Protein AF-A0A091ASN2-F1 (afdb_monomer_lite)

Foldseek 3Di:
DDDDPVRVVVCVVVVDDDDDDDPDDQPDQQPDDDPPPDDPVVLVVLCSLLRNDDCPVVDDPNVCCVPDPVSVVVVNVVSNVNNVVD

Sequence (86 aa):
MSWRPDQQAMLAAMGYALYRQVPAPVPPPVVVARPAGFPEKLWESLVRAAGGRDPSALLPPAEQLRADARAKRALWPALRALRRRR

Structure (mmCIF, N/CA/C/O backbone):
data_AF-A0A091ASN2-F1
#
_entry.id   AF-A0A091ASN2-F1
#
loop_
_atom_site.group_PDB
_atom_site.id
_atom_site.type_symbol
_atom_site.label_atom_id
_atom_site.label_alt_id
_atom_site.label_comp_id
_atom_site.label_asym_id
_atom_site.label_entity_id
_atom_site.label_seq_id
_atom_site.pdbx_PDB_ins_code
_atom_site.Cartn_x
_atom_site.Cartn_y
_atom_site.Cartn_z
_atom_site.occupancy
_atom_site.B_iso_or_equiv
_atom_site.auth_seq_id
_atom_site.auth_comp_id
_atom_site.auth_asym_id
_atom_site.auth_atom_id
_atom_site.pdbx_PDB_model_num
ATOM 1 N N . MET A 1 1 ? -0.053 17.807 15.890 1.00 55.03 1 MET A N 1
ATOM 2 C CA . MET A 1 1 ? -0.828 18.757 16.713 1.00 55.03 1 MET A CA 1
ATOM 3 C C . MET A 1 1 ? -1.794 17.951 17.571 1.00 55.03 1 MET A C 1
ATOM 5 O O . MET A 1 1 ? -2.794 17.477 17.049 1.00 55.03 1 MET A O 1
ATOM 9 N N . SER A 1 2 ? -1.445 17.681 18.830 1.00 76.75 2 SER A N 1
ATOM 10 C CA . SER A 1 2 ? -2.326 17.011 19.799 1.00 76.75 2 SER A CA 1
ATOM 11 C C . SER A 1 2 ? -3.093 18.058 20.608 1.00 76.75 2 SER A C 1
ATOM 13 O O . SER A 1 2 ? -2.526 19.082 20.984 1.00 76.75 2 SER A O 1
ATOM 15 N N . TRP A 1 3 ? -4.377 17.811 20.857 1.00 80.25 3 TRP A N 1
ATOM 16 C CA . TRP A 1 3 ? -5.215 18.672 21.693 1.00 80.25 3 TRP A CA 1
ATOM 17 C C . TRP A 1 3 ? -4.828 18.511 23.163 1.00 80.25 3 TRP A C 1
ATOM 19 O O . TRP A 1 3 ? -4.501 17.405 23.599 1.00 80.25 3 TRP A O 1
ATOM 29 N N . ARG A 1 4 ? -4.851 19.609 23.925 1.00 90.38 4 ARG A N 1
ATOM 30 C CA . ARG A 1 4 ? -4.652 19.547 25.381 1.00 90.38 4 ARG A CA 1
ATOM 31 C C . ARG A 1 4 ? -5.918 18.997 26.061 1.00 90.38 4 ARG A C 1
ATOM 33 O O . ARG A 1 4 ? -7.010 19.239 25.541 1.00 90.38 4 ARG A O 1
ATOM 40 N N . PRO A 1 5 ? -5.806 18.320 27.219 1.00 88.12 5 PRO A N 1
ATOM 41 C CA . PRO A 1 5 ? -6.958 17.758 27.930 1.00 88.12 5 PRO A CA 1
ATOM 42 C C . PRO A 1 5 ? -8.069 18.782 28.211 1.00 88.12 5 PRO A C 1
ATOM 44 O O . PRO A 1 5 ? -9.240 18.495 27.979 1.00 88.12 5 PRO A O 1
ATOM 47 N N . ASP A 1 6 ? -7.703 20.006 28.598 1.00 91.31 6 ASP A N 1
ATOM 48 C CA . ASP A 1 6 ? -8.670 21.069 28.913 1.00 91.31 6 ASP A CA 1
ATOM 49 C C . ASP A 1 6 ? -9.474 21.512 27.681 1.00 91.31 6 ASP A C 1
ATOM 51 O O . ASP A 1 6 ? -10.678 21.753 27.749 1.00 91.31 6 ASP A O 1
ATOM 55 N N . GLN A 1 7 ? -8.823 21.558 26.516 1.00 91.75 7 GLN A N 1
ATOM 56 C CA . GLN A 1 7 ? -9.482 21.893 25.251 1.00 91.75 7 GLN A CA 1
ATOM 57 C C . GLN A 1 7 ? -10.434 20.777 24.814 1.00 91.75 7 GLN A C 1
ATOM 59 O O . GLN A 1 7 ? -11.505 21.048 24.275 1.00 91.75 7 GLN A O 1
ATOM 64 N N . GLN A 1 8 ? -10.055 19.523 25.071 1.00 90.00 8 GLN A N 1
ATOM 65 C CA . GLN A 1 8 ? -10.906 18.367 24.819 1.00 90.00 8 GLN A CA 1
ATOM 66 C C . GLN A 1 8 ? -12.170 18.412 25.692 1.00 90.00 8 GLN A C 1
ATOM 68 O O . GLN A 1 8 ? -13.265 18.169 25.187 1.00 90.00 8 GLN A O 1
ATOM 73 N N . ALA A 1 9 ? -12.026 18.768 26.973 1.00 89.50 9 ALA A N 1
ATOM 74 C CA . ALA A 1 9 ? -13.141 18.911 27.906 1.00 89.50 9 ALA A CA 1
ATOM 75 C C . ALA A 1 9 ? -14.090 20.050 27.504 1.00 89.50 9 ALA A C 1
ATOM 77 O O . ALA A 1 9 ? -15.303 19.856 27.489 1.00 89.50 9 ALA A O 1
ATOM 78 N N . MET A 1 10 ? -13.550 21.206 27.103 1.00 94.00 10 MET A N 1
ATOM 79 C CA . MET A 1 10 ? -14.349 22.337 26.616 1.00 94.00 10 MET A CA 1
ATOM 80 C C . MET A 1 10 ? -15.169 21.967 25.374 1.00 94.00 10 MET A C 1
ATOM 82 O O . MET A 1 10 ? -16.365 22.242 25.314 1.00 94.00 10 MET A O 1
ATOM 86 N N . LEU A 1 11 ? -14.551 21.302 24.394 1.00 92.69 11 LEU A N 1
ATOM 87 C CA . LEU A 1 11 ? -15.264 20.855 23.198 1.00 92.69 11 LEU A CA 1
ATOM 88 C C . LEU A 1 11 ? -16.350 19.824 23.506 1.00 92.69 11 LEU A C 1
ATOM 90 O O . LEU A 1 11 ? -17.437 19.901 22.934 1.00 92.69 11 LEU A O 1
ATOM 94 N N . ALA A 1 12 ? -16.074 18.886 24.413 1.00 90.75 12 ALA A N 1
ATOM 95 C CA . ALA A 1 12 ? -17.066 17.913 24.852 1.00 90.75 12 ALA A CA 1
ATOM 96 C C . ALA A 1 12 ? -18.247 18.601 25.559 1.00 90.75 12 ALA A C 1
ATOM 98 O O . ALA A 1 12 ? -19.396 18.276 25.272 1.00 90.75 12 ALA A O 1
ATOM 99 N N . ALA A 1 13 ? -17.979 19.595 26.414 1.00 93.94 13 ALA A N 1
ATOM 100 C CA . ALA A 1 13 ? -19.009 20.391 27.085 1.00 93.94 13 ALA A CA 1
ATOM 101 C C . ALA A 1 13 ? -19.857 21.217 26.100 1.00 93.94 13 ALA A C 1
ATOM 103 O O . ALA A 1 13 ? -21.050 21.404 26.314 1.00 93.94 13 ALA A O 1
ATOM 104 N N . MET A 1 14 ? -19.262 21.658 24.989 1.00 95.81 14 MET A N 1
ATOM 105 C CA . MET A 1 14 ? -19.960 22.304 23.873 1.00 95.81 14 MET A CA 1
ATOM 106 C C . MET A 1 14 ? -20.739 21.317 22.976 1.00 95.81 14 MET A C 1
ATOM 108 O O . MET A 1 14 ? -21.354 21.743 22.000 1.00 95.81 14 MET A O 1
ATOM 112 N N . GLY A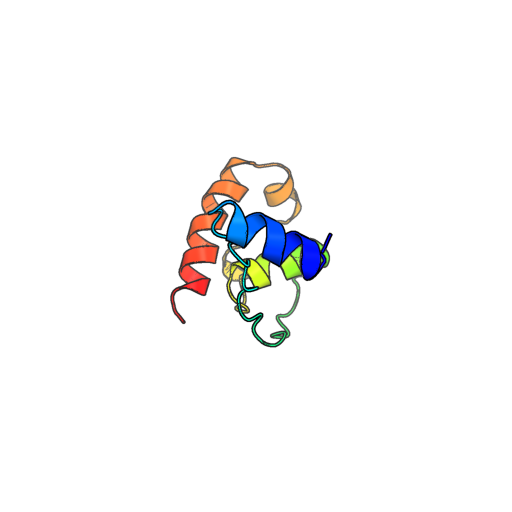 1 15 ? -20.714 20.013 23.275 1.00 94.38 15 GLY A N 1
ATOM 113 C CA . GLY A 1 15 ? -21.448 18.978 22.539 1.00 94.38 15 GLY A CA 1
ATOM 114 C C . GLY A 1 15 ? -20.740 18.439 21.291 1.00 94.38 15 GLY A C 1
ATOM 115 O O . GLY A 1 15 ? -21.363 17.738 20.493 1.00 94.38 15 GLY A O 1
ATOM 116 N N . TYR A 1 16 ? -19.451 18.732 21.093 1.00 92.38 16 TYR A N 1
ATOM 117 C CA . TYR A 1 16 ? -18.695 18.230 19.943 1.00 92.38 16 TYR A CA 1
ATOM 118 C C . TYR A 1 16 ? -18.141 16.823 20.197 1.00 92.38 16 TYR A C 1
ATOM 120 O O . TYR A 1 16 ? -17.452 16.569 21.186 1.00 92.38 16 TYR A O 1
ATOM 128 N N . ALA A 1 17 ? -18.376 15.911 19.250 1.00 88.25 17 ALA A N 1
ATOM 129 C CA . ALA A 1 17 ? -17.778 14.580 19.248 1.00 88.25 17 ALA A CA 1
ATOM 130 C C . ALA A 1 17 ? -16.385 14.612 18.596 1.00 88.25 17 ALA A C 1
ATOM 132 O O . ALA A 1 17 ? -16.238 14.964 17.424 1.00 88.25 17 ALA A O 1
ATOM 133 N N . LEU A 1 18 ? -15.354 14.219 19.348 1.00 84.00 18 LEU A N 1
ATOM 134 C CA . LEU A 1 18 ? -13.979 14.167 18.854 1.00 84.00 18 LEU A CA 1
ATOM 135 C C . LEU A 1 18 ? -13.622 12.759 18.376 1.00 84.00 18 LEU A C 1
ATOM 137 O O . LEU A 1 18 ? -13.578 11.808 19.156 1.00 84.00 18 LEU A O 1
ATOM 141 N N . TYR A 1 19 ? -13.306 12.638 17.088 1.00 83.38 19 TYR A N 1
ATOM 142 C CA . TYR A 1 19 ? -12.845 11.388 16.494 1.00 83.38 19 TYR A CA 1
ATOM 143 C C . TYR A 1 19 ? -11.328 11.274 16.601 1.00 83.38 19 TYR A C 1
ATOM 145 O O . TYR A 1 19 ? -10.580 12.104 16.082 1.00 83.38 19 TYR A O 1
ATOM 153 N N . ARG A 1 20 ? -10.857 10.201 17.240 1.00 79.06 20 ARG A N 1
ATOM 154 C CA . ARG A 1 20 ? -9.442 9.835 17.219 1.00 79.06 20 ARG A CA 1
ATOM 155 C C . ARG A 1 20 ? -9.175 8.923 16.032 1.00 79.06 20 ARG A C 1
ATOM 157 O O . ARG A 1 20 ? -9.755 7.846 15.923 1.00 79.06 20 ARG A O 1
ATOM 164 N N . GLN A 1 21 ? -8.236 9.317 15.180 1.00 76.44 21 GLN A N 1
ATOM 165 C CA . GLN A 1 21 ? -7.721 8.421 14.155 1.00 76.44 21 GLN A CA 1
ATOM 166 C C . GLN A 1 21 ? -6.835 7.365 14.828 1.00 76.44 21 GLN A C 1
ATOM 168 O O . GLN A 1 21 ? -5.742 7.666 15.310 1.00 76.44 21 GLN A O 1
ATOM 173 N N . VAL A 1 22 ? -7.323 6.127 14.901 1.00 76.69 22 VAL A N 1
ATOM 174 C CA . VAL A 1 22 ? -6.506 4.986 15.326 1.00 76.69 22 VAL A CA 1
ATOM 175 C C . VAL A 1 22 ? -5.602 4.616 14.148 1.00 76.69 22 VAL A C 1
ATOM 177 O O . VAL A 1 22 ? -6.122 4.328 13.064 1.00 76.69 22 VAL A O 1
ATOM 180 N N . PRO A 1 23 ? -4.263 4.653 14.295 1.00 69.94 23 PRO A N 1
ATOM 181 C CA . PRO A 1 23 ? -3.389 4.191 13.231 1.00 69.94 23 PRO A CA 1
ATOM 182 C C . PRO A 1 23 ? -3.662 2.706 12.994 1.00 69.94 23 PRO A C 1
ATOM 184 O O . PRO A 1 23 ? -3.706 1.913 13.934 1.00 69.94 23 PRO A O 1
ATOM 187 N N . ALA A 1 24 ? -3.871 2.329 11.732 1.00 68.94 24 ALA A N 1
ATOM 188 C CA . ALA A 1 24 ? -4.006 0.925 11.374 1.00 68.94 24 ALA A CA 1
ATOM 189 C C . ALA A 1 24 ? -2.744 0.164 11.826 1.00 68.94 24 ALA A C 1
ATOM 191 O O . ALA A 1 24 ? -1.642 0.696 11.639 1.00 68.94 24 ALA A O 1
ATOM 192 N N . PRO A 1 25 ? -2.879 -1.051 12.393 1.00 66.62 25 PRO A N 1
ATOM 193 C CA . PRO A 1 25 ? -1.728 -1.848 12.793 1.00 66.62 25 PRO A CA 1
ATOM 194 C C . PRO A 1 25 ? -0.813 -2.041 11.583 1.00 66.62 25 PRO A C 1
ATOM 196 O O . PRO A 1 25 ? -1.230 -2.559 10.544 1.00 66.62 25 PRO A O 1
ATOM 199 N N . VAL A 1 26 ? 0.423 -1.557 11.703 1.00 63.66 26 VAL A N 1
ATOM 200 C CA . VAL A 1 26 ? 1.459 -1.755 10.691 1.00 63.66 26 VAL A CA 1
ATOM 201 C C . VAL A 1 26 ? 1.977 -3.180 10.894 1.00 63.66 26 VAL A C 1
ATOM 203 O O . VAL A 1 26 ? 2.469 -3.470 11.985 1.00 63.66 26 VAL A O 1
ATOM 206 N N . PRO A 1 27 ? 1.819 -4.097 9.920 1.00 63.47 27 PRO A N 1
ATOM 207 C CA . PRO A 1 27 ? 2.405 -5.426 10.038 1.00 63.47 27 PRO A CA 1
ATOM 208 C C . PRO A 1 27 ? 3.930 -5.309 10.191 1.00 63.47 27 PRO A C 1
ATOM 210 O O . PRO A 1 27 ? 4.508 -4.334 9.698 1.00 63.47 27 PRO A O 1
ATOM 213 N N . PRO A 1 28 ? 4.586 -6.272 10.868 1.00 63.22 28 PRO A N 1
ATOM 214 C CA . PRO A 1 28 ? 6.040 -6.282 10.977 1.00 63.22 28 PRO A CA 1
ATOM 215 C C . PRO A 1 28 ? 6.672 -6.203 9.580 1.00 63.22 28 PRO A C 1
ATOM 217 O O . PRO A 1 28 ? 6.074 -6.701 8.618 1.00 63.22 28 PRO A O 1
ATOM 220 N N . PRO A 1 29 ? 7.845 -5.559 9.444 1.00 60.00 29 PRO A N 1
ATOM 221 C CA . PRO A 1 29 ? 8.497 -5.408 8.154 1.00 60.00 29 PRO A CA 1
ATOM 222 C C . PRO A 1 29 ? 8.791 -6.794 7.585 1.00 60.00 29 PRO A C 1
ATOM 224 O O . PRO A 1 29 ? 9.648 -7.523 8.079 1.00 60.00 29 PRO A O 1
ATOM 227 N N . VAL A 1 30 ? 8.053 -7.169 6.546 1.00 65.06 30 VAL A N 1
ATOM 228 C CA . VAL A 1 30 ? 8.404 -8.323 5.730 1.00 65.06 30 VAL A CA 1
ATOM 229 C C . VAL A 1 30 ? 9.544 -7.859 4.839 1.00 65.06 30 VAL A C 1
ATOM 231 O O . VAL A 1 30 ? 9.383 -6.910 4.068 1.00 65.06 30 VAL A O 1
ATOM 234 N N . VAL A 1 31 ? 10.710 -8.489 4.979 1.00 66.75 31 VAL A N 1
ATOM 235 C CA . VAL A 1 31 ? 11.860 -8.215 4.115 1.00 66.75 31 VAL A CA 1
ATOM 236 C C . VAL A 1 31 ? 11.549 -8.807 2.747 1.00 66.75 31 VAL A C 1
ATOM 238 O O . VAL A 1 31 ? 11.810 -9.975 2.478 1.00 66.75 31 VAL A O 1
ATOM 241 N N . VAL A 1 32 ? 10.923 -8.003 1.893 1.00 78.38 32 VAL A N 1
ATOM 242 C CA . VAL A 1 32 ? 10.702 -8.355 0.494 1.00 78.38 32 VAL A CA 1
ATOM 243 C C . VAL A 1 32 ? 11.854 -7.789 -0.325 1.00 78.38 32 VAL A C 1
ATOM 245 O O . VAL A 1 32 ? 12.101 -6.578 -0.301 1.00 78.38 32 VAL A O 1
ATOM 248 N N . ALA A 1 33 ? 12.553 -8.666 -1.049 1.00 82.62 33 ALA A N 1
ATOM 249 C CA . ALA A 1 33 ? 13.673 -8.290 -1.899 1.00 82.62 33 ALA A CA 1
ATOM 250 C C . ALA A 1 33 ? 13.248 -7.215 -2.909 1.00 82.62 33 ALA A C 1
ATOM 252 O O . ALA A 1 33 ? 12.331 -7.406 -3.706 1.00 82.62 33 ALA A O 1
ATOM 253 N N . ARG A 1 34 ? 13.922 -6.065 -2.859 1.00 86.00 34 ARG A N 1
ATOM 254 C CA . ARG A 1 34 ? 13.688 -4.962 -3.789 1.00 86.00 34 ARG A CA 1
ATOM 255 C C . ARG A 1 34 ? 14.255 -5.322 -5.166 1.00 86.00 34 ARG A C 1
ATOM 257 O O . ARG A 1 34 ? 15.430 -5.687 -5.235 1.00 86.00 34 ARG A O 1
ATOM 264 N N . PRO A 1 35 ? 13.499 -5.144 -6.262 1.00 83.31 35 PRO A N 1
ATOM 265 C CA . PRO A 1 35 ? 14.040 -5.298 -7.607 1.00 83.31 35 PRO A CA 1
ATOM 266 C C . PRO A 1 35 ? 15.213 -4.338 -7.855 1.00 83.31 35 PRO A C 1
ATOM 268 O O . PRO A 1 35 ? 15.197 -3.186 -7.407 1.00 83.31 35 PRO A O 1
ATOM 271 N N . ALA A 1 36 ? 16.227 -4.788 -8.597 1.00 81.19 36 ALA A N 1
ATOM 272 C CA . ALA A 1 36 ? 17.339 -3.930 -8.999 1.00 81.19 36 ALA A CA 1
ATOM 273 C C . ALA A 1 36 ? 16.820 -2.720 -9.802 1.00 81.19 36 ALA A C 1
ATOM 275 O O . ALA A 1 36 ? 15.976 -2.862 -10.684 1.00 81.19 36 ALA A O 1
ATOM 27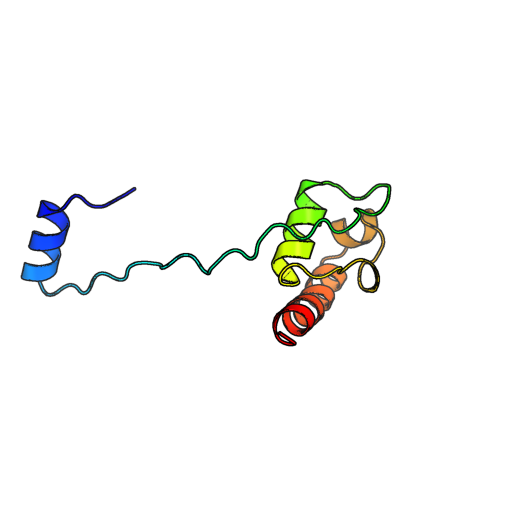6 N N . GLY A 1 37 ? 17.289 -1.515 -9.466 1.00 81.31 37 GLY A N 1
ATOM 277 C CA . GLY A 1 37 ? 16.853 -0.271 -10.114 1.00 81.31 37 GLY A CA 1
ATOM 278 C C . GLY A 1 37 ? 15.527 0.314 -9.606 1.00 81.31 37 GLY A C 1
ATOM 279 O O . GLY A 1 37 ? 15.160 1.413 -10.021 1.00 81.31 37 GLY A O 1
ATOM 280 N N . PHE A 1 38 ? 14.823 -0.347 -8.676 1.00 85.25 38 PHE A N 1
ATOM 281 C CA . PHE A 1 38 ? 13.663 0.260 -8.019 1.00 85.25 38 PHE A CA 1
ATOM 282 C C . PHE A 1 38 ? 14.084 1.179 -6.857 1.00 85.25 38 PHE A C 1
ATOM 284 O O . PHE A 1 38 ? 14.901 0.786 -6.023 1.00 85.25 38 PHE A O 1
ATOM 291 N N . PRO A 1 39 ? 13.505 2.388 -6.739 1.00 88.12 39 PRO A N 1
ATOM 292 C CA . PRO A 1 39 ? 13.760 3.272 -5.604 1.00 88.12 39 PRO A CA 1
ATOM 293 C C . PRO A 1 39 ? 13.229 2.685 -4.295 1.00 88.12 39 PRO A C 1
ATOM 295 O O . PRO A 1 39 ? 12.097 2.207 -4.240 1.00 88.12 39 PRO A O 1
ATOM 298 N N . GLU A 1 40 ? 14.001 2.812 -3.217 1.00 87.25 40 GLU A N 1
ATOM 299 C CA . GLU A 1 40 ? 13.668 2.270 -1.890 1.00 87.25 40 GLU A CA 1
ATOM 300 C C . GLU A 1 40 ? 12.321 2.742 -1.354 1.00 87.25 40 GLU A C 1
ATOM 302 O O . GLU A 1 40 ? 11.427 1.938 -1.118 1.00 87.25 40 GLU A O 1
ATOM 307 N N . LYS A 1 41 ? 12.135 4.062 -1.267 1.00 88.06 41 LYS A N 1
ATOM 308 C CA . LYS A 1 41 ? 10.908 4.664 -0.730 1.00 88.06 41 LYS A CA 1
ATOM 309 C C . LYS A 1 41 ? 9.666 4.276 -1.533 1.00 88.06 41 LYS A C 1
ATOM 311 O O . LYS A 1 41 ? 8.571 4.142 -0.982 1.00 88.06 41 LYS A O 1
ATOM 316 N N . LEU A 1 42 ? 9.825 4.106 -2.850 1.00 87.38 42 LEU A N 1
ATOM 317 C CA . LEU A 1 42 ? 8.742 3.649 -3.719 1.00 87.38 42 LEU A CA 1
ATOM 318 C C . LEU A 1 42 ? 8.420 2.180 -3.433 1.00 87.38 42 LEU A C 1
ATOM 320 O O . LEU A 1 42 ? 7.251 1.839 -3.277 1.00 87.38 42 LEU A O 1
ATOM 324 N N . TRP A 1 43 ? 9.445 1.336 -3.318 1.00 89.94 43 TRP A N 1
ATOM 325 C CA . TRP A 1 43 ? 9.295 -0.078 -2.997 1.00 89.94 43 TRP A CA 1
ATOM 326 C C . TRP A 1 43 ? 8.600 -0.302 -1.650 1.00 89.94 43 TRP A C 1
ATOM 328 O O . TRP A 1 43 ? 7.595 -1.006 -1.592 1.00 89.94 43 TRP A O 1
ATOM 338 N N . GLU A 1 44 ? 9.045 0.376 -0.593 1.00 89.31 44 GLU A N 1
ATOM 339 C CA . GLU A 1 44 ? 8.416 0.317 0.734 1.00 89.31 44 GLU A CA 1
ATOM 340 C C . GLU A 1 44 ? 6.936 0.715 0.689 1.00 89.31 44 GLU A C 1
ATOM 342 O O . GLU A 1 44 ? 6.078 0.063 1.290 1.00 89.31 44 GLU A O 1
ATOM 347 N N . SER A 1 45 ? 6.614 1.766 -0.069 1.00 88.44 45 SER A N 1
ATOM 348 C CA . SER A 1 45 ? 5.235 2.230 -0.244 1.00 88.44 45 SER A CA 1
ATOM 349 C C . SER A 1 45 ? 4.368 1.190 -0.960 1.00 88.44 45 SER A C 1
ATOM 351 O O . SER A 1 45 ? 3.213 0.986 -0.578 1.00 88.44 45 SER A O 1
ATOM 353 N N . LEU A 1 46 ? 4.917 0.507 -1.968 1.00 89.62 46 LEU A N 1
ATOM 354 C CA . LEU A 1 46 ? 4.233 -0.553 -2.714 1.00 89.62 46 LEU A CA 1
ATOM 355 C C . LEU A 1 46 ? 4.014 -1.802 -1.853 1.00 89.62 46 LEU A C 1
ATOM 357 O O . LEU A 1 46 ? 2.894 -2.311 -1.807 1.00 89.62 46 LEU A O 1
ATOM 361 N N . VAL A 1 47 ? 5.031 -2.245 -1.109 1.00 89.69 47 VAL A N 1
ATOM 362 C CA . VAL A 1 47 ? 4.925 -3.363 -0.156 1.00 89.69 47 VAL A CA 1
ATOM 363 C C . VAL A 1 47 ? 3.886 -3.045 0.922 1.00 89.69 47 VAL A C 1
ATOM 365 O O . VAL A 1 47 ? 3.010 -3.863 1.218 1.00 89.69 47 VAL A O 1
ATOM 368 N N . ARG A 1 48 ? 3.889 -1.820 1.462 1.00 86.44 48 ARG A N 1
ATOM 369 C CA . ARG A 1 48 ? 2.871 -1.365 2.421 1.00 86.44 48 ARG A CA 1
ATOM 370 C C . ARG A 1 48 ? 1.468 -1.369 1.814 1.00 86.44 48 ARG A C 1
ATOM 372 O O . ARG A 1 48 ? 0.516 -1.793 2.473 1.00 86.44 48 ARG A O 1
ATOM 379 N N . ALA A 1 49 ? 1.318 -0.924 0.568 1.00 88.31 49 ALA A N 1
ATOM 380 C CA . ALA A 1 49 ? 0.039 -0.938 -0.138 1.00 88.31 49 ALA A CA 1
ATOM 381 C C . ALA A 1 49 ? -0.464 -2.370 -0.409 1.00 88.31 49 ALA A C 1
ATOM 383 O O . ALA A 1 49 ? -1.670 -2.611 -0.317 1.00 88.31 49 ALA A O 1
ATOM 384 N N . ALA A 1 50 ? 0.452 -3.313 -0.658 1.00 89.38 50 ALA A N 1
ATOM 385 C CA . ALA A 1 50 ? 0.187 -4.745 -0.800 1.00 89.38 50 ALA A CA 1
ATOM 386 C C . ALA A 1 50 ? -0.074 -5.471 0.535 1.00 89.38 50 ALA A C 1
ATOM 388 O O . ALA A 1 50 ? -0.432 -6.647 0.533 1.00 89.38 50 ALA A O 1
ATOM 389 N N . GLY A 1 51 ? 0.074 -4.792 1.67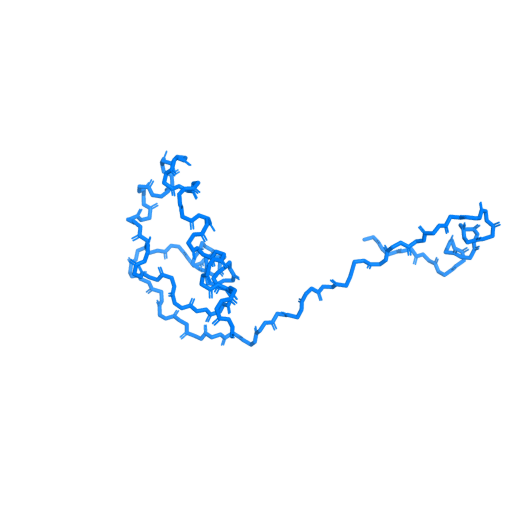9 1.00 86.75 51 GLY A N 1
ATOM 390 C CA . GLY A 1 51 ? -0.122 -5.391 3.001 1.00 86.75 51 GLY A CA 1
ATOM 391 C C . GLY A 1 51 ? 1.058 -6.220 3.507 1.00 86.75 51 GLY A C 1
ATOM 392 O O . GLY A 1 51 ? 0.836 -7.173 4.243 1.00 86.75 51 GLY A O 1
ATOM 393 N N . GLY A 1 52 ? 2.289 -5.885 3.108 1.00 85.31 52 GLY A N 1
ATOM 394 C CA . GLY A 1 52 ? 3.500 -6.617 3.500 1.00 85.31 52 GLY A CA 1
ATOM 395 C C . GLY A 1 52 ? 3.817 -7.827 2.616 1.00 85.31 52 GLY A C 1
ATOM 396 O O . GLY A 1 52 ? 4.687 -8.616 2.954 1.00 85.31 52 GLY A O 1
ATOM 397 N N . ARG A 1 53 ? 3.113 -8.000 1.494 1.00 84.88 53 ARG A N 1
ATOM 398 C CA . ARG A 1 53 ? 3.384 -9.060 0.509 1.00 84.88 53 ARG A CA 1
ATOM 399 C C . ARG A 1 53 ? 4.270 -8.547 -0.607 1.00 84.88 53 ARG A C 1
ATOM 401 O O . ARG A 1 53 ? 4.336 -7.338 -0.805 1.00 84.88 53 ARG A O 1
ATOM 408 N N . ASP A 1 54 ? 4.880 -9.469 -1.345 1.00 87.12 54 ASP A N 1
ATOM 409 C CA . ASP A 1 54 ? 5.685 -9.146 -2.517 1.00 87.12 54 ASP A CA 1
ATOM 410 C C . ASP A 1 54 ? 4.817 -8.683 -3.705 1.00 87.12 54 ASP A C 1
ATOM 412 O O . ASP A 1 54 ? 4.042 -9.485 -4.235 1.00 87.12 54 ASP A O 1
ATOM 416 N N . PRO A 1 55 ? 4.907 -7.407 -4.135 1.00 88.69 55 PRO A N 1
ATOM 417 C CA . PRO A 1 55 ? 4.222 -6.928 -5.324 1.00 88.69 55 PRO A CA 1
ATOM 418 C C . PRO A 1 55 ? 5.055 -7.077 -6.611 1.00 88.69 55 PRO A C 1
ATOM 420 O O . PRO A 1 55 ? 4.558 -6.671 -7.659 1.00 88.69 55 PRO A O 1
ATOM 423 N N . SER A 1 56 ? 6.288 -7.607 -6.565 1.00 87.06 56 SER A N 1
ATOM 424 C CA . SER A 1 56 ? 7.253 -7.624 -7.683 1.00 87.06 56 SER A CA 1
ATOM 425 C C . SER A 1 56 ? 6.660 -8.133 -9.001 1.00 87.06 56 SER A C 1
ATOM 427 O O . SER A 1 56 ? 6.830 -7.493 -10.036 1.00 87.06 56 SER A O 1
ATOM 429 N N . ALA A 1 57 ? 5.879 -9.215 -8.951 1.00 86.50 57 ALA A N 1
ATOM 430 C CA . ALA A 1 57 ? 5.248 -9.839 -10.115 1.00 86.50 57 ALA A CA 1
ATOM 431 C C . ALA A 1 57 ? 4.194 -8.962 -10.822 1.00 86.50 57 ALA A C 1
ATOM 433 O O . ALA A 1 57 ? 3.802 -9.257 -11.948 1.00 86.50 57 ALA A O 1
ATOM 434 N N . LEU A 1 58 ? 3.705 -7.904 -10.169 1.00 86.00 58 LEU A N 1
ATOM 435 C CA . LEU A 1 58 ? 2.675 -7.007 -10.705 1.00 86.00 58 LEU A CA 1
ATOM 436 C C . LEU A 1 58 ? 3.241 -5.686 -11.227 1.00 86.00 58 LEU A C 1
ATOM 438 O O . LEU A 1 58 ? 2.480 -4.855 -11.730 1.00 86.00 58 LEU A O 1
ATOM 442 N N . LEU A 1 59 ? 4.540 -5.441 -11.044 1.00 87.06 59 LEU A N 1
ATOM 443 C CA . LEU A 1 59 ? 5.119 -4.136 -11.315 1.00 87.06 59 LEU A CA 1
ATOM 444 C C . LEU A 1 59 ? 5.644 -4.033 -12.747 1.00 87.06 59 LEU A C 1
ATOM 446 O O . LEU A 1 59 ? 6.488 -4.832 -13.151 1.00 87.06 59 LEU A O 1
ATOM 450 N N . PRO A 1 60 ? 5.219 -3.004 -13.500 1.00 84.62 60 PRO A N 1
ATOM 451 C CA . PRO A 1 60 ? 5.937 -2.599 -14.698 1.00 84.62 60 PRO A CA 1
ATOM 452 C C . PRO A 1 60 ? 7.294 -1.970 -14.318 1.00 84.62 60 PRO A C 1
ATOM 454 O O . PRO A 1 60 ? 7.516 -1.635 -13.147 1.00 84.62 60 PRO A O 1
ATOM 457 N N . PRO A 1 61 ? 8.197 -1.743 -15.290 1.00 85.81 61 PRO A N 1
ATOM 458 C CA . PRO A 1 61 ? 9.446 -1.019 -15.064 1.00 85.81 61 PRO A CA 1
ATOM 459 C C . PRO A 1 61 ? 9.232 0.313 -14.328 1.00 85.81 61 PRO A C 1
ATOM 461 O O . PRO A 1 61 ? 8.274 1.039 -14.607 1.00 85.81 61 PRO A O 1
ATOM 464 N N . ALA A 1 62 ? 10.139 0.660 -13.407 1.00 84.44 62 ALA A N 1
ATOM 465 C CA . ALA A 1 62 ? 9.995 1.833 -12.536 1.00 84.44 62 ALA A CA 1
ATOM 466 C C . ALA A 1 62 ? 9.780 3.145 -13.313 1.00 84.44 62 ALA A C 1
ATOM 468 O O . ALA A 1 62 ? 8.964 3.976 -12.913 1.00 84.44 62 ALA A O 1
ATOM 469 N N . GLU A 1 63 ? 10.467 3.312 -14.445 1.00 86.56 63 GLU A N 1
ATOM 470 C CA . GLU A 1 63 ? 10.328 4.486 -15.314 1.00 86.56 63 GLU A CA 1
ATOM 471 C C . GLU A 1 63 ? 8.949 4.568 -15.974 1.00 86.56 63 GLU A C 1
ATOM 473 O O . GLU A 1 63 ? 8.316 5.625 -15.978 1.00 86.56 63 GLU A O 1
ATOM 478 N N . GLN A 1 64 ? 8.416 3.435 -16.437 1.00 86.38 64 GLN A N 1
ATOM 479 C CA . GLN A 1 64 ? 7.067 3.377 -16.994 1.00 86.38 64 GLN A CA 1
ATOM 480 C C . GLN A 1 64 ? 6.021 3.682 -15.921 1.00 86.38 64 GLN A C 1
ATOM 482 O O . GLN A 1 64 ? 5.090 4.452 -16.157 1.00 86.38 64 GLN A O 1
ATOM 487 N N . LEU A 1 65 ? 6.207 3.144 -14.710 1.00 85.88 65 LEU A N 1
ATOM 488 C CA . LEU A 1 65 ? 5.326 3.444 -13.589 1.00 85.88 65 LEU A CA 1
ATOM 489 C C . LEU A 1 65 ? 5.368 4.929 -13.223 1.00 85.88 65 LEU A C 1
ATOM 491 O O . LEU A 1 65 ? 4.350 5.459 -12.800 1.00 85.88 65 LEU A O 1
ATOM 495 N N . ARG A 1 66 ? 6.507 5.616 -13.369 1.00 85.00 66 ARG A N 1
ATOM 496 C CA . ARG A 1 66 ? 6.619 7.061 -13.111 1.00 85.00 66 ARG A CA 1
ATOM 497 C C . ARG A 1 66 ? 5.896 7.892 -14.164 1.00 85.00 66 ARG A C 1
ATOM 499 O O . ARG A 1 66 ? 5.150 8.796 -13.772 1.00 85.00 66 ARG A O 1
ATOM 506 N N . ALA A 1 67 ? 6.094 7.567 -15.440 1.00 90.88 67 ALA A N 1
ATOM 507 C CA . ALA A 1 67 ? 5.582 8.322 -16.579 1.00 90.88 67 ALA A CA 1
ATOM 508 C C . ALA A 1 67 ? 4.078 8.110 -16.839 1.00 90.88 67 ALA A C 1
ATOM 510 O O . ALA A 1 67 ? 3.391 9.050 -17.232 1.00 90.88 67 ALA A O 1
ATOM 511 N N . ASP A 1 68 ? 3.539 6.913 -16.585 1.00 91.62 68 ASP A N 1
ATOM 512 C CA . ASP A 1 68 ? 2.164 6.569 -16.960 1.00 91.62 68 ASP A CA 1
ATOM 513 C C . ASP A 1 68 ? 1.180 6.618 -15.774 1.00 91.62 68 ASP A C 1
ATOM 515 O O . ASP A 1 68 ? 1.184 5.792 -14.855 1.00 91.62 68 ASP A O 1
ATOM 519 N N . ALA A 1 69 ? 0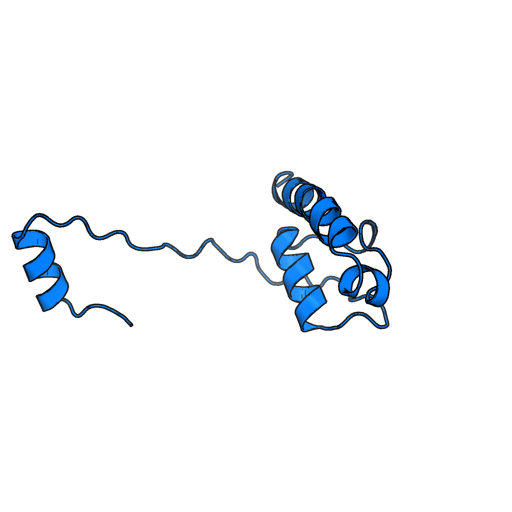.259 7.585 -15.815 1.00 89.94 69 ALA A N 1
ATOM 520 C CA . ALA A 1 69 ? -0.818 7.712 -14.837 1.00 89.94 69 ALA A CA 1
ATOM 521 C C . ALA A 1 69 ? -1.850 6.569 -14.908 1.00 89.94 69 ALA A C 1
ATOM 523 O O . ALA A 1 69 ? -2.451 6.221 -13.888 1.00 89.94 69 ALA A O 1
ATOM 524 N N . ARG A 1 70 ? -2.082 5.981 -16.087 1.00 89.69 70 ARG A N 1
ATOM 525 C CA . ARG A 1 70 ? -2.992 4.844 -16.272 1.00 89.69 70 ARG A CA 1
ATOM 526 C C . ARG A 1 70 ? -2.403 3.582 -15.651 1.00 89.69 70 ARG A C 1
ATOM 528 O O . ARG A 1 70 ? -3.124 2.911 -14.914 1.00 89.69 70 ARG A O 1
ATOM 535 N N . ALA A 1 71 ? -1.110 3.321 -15.847 1.00 87.81 71 ALA A N 1
ATOM 536 C CA . ALA A 1 71 ? -0.400 2.219 -15.190 1.00 87.81 71 ALA A CA 1
ATOM 537 C C . ALA A 1 71 ? -0.515 2.295 -13.656 1.00 87.81 71 ALA A C 1
ATOM 539 O O . ALA A 1 71 ? -0.891 1.314 -13.013 1.00 87.81 71 ALA A O 1
ATOM 540 N N . LYS A 1 72 ? -0.313 3.483 -13.060 1.00 90.06 72 LYS A N 1
ATOM 541 C CA . LYS A 1 72 ? -0.514 3.698 -11.610 1.00 90.06 72 LYS A CA 1
ATOM 542 C C . LYS A 1 72 ? -1.942 3.362 -11.165 1.00 90.06 72 LYS A C 1
ATOM 544 O O . LYS A 1 72 ? -2.138 2.688 -10.153 1.00 90.06 72 LYS A O 1
ATOM 549 N N . ARG A 1 73 ? -2.950 3.827 -11.914 1.00 90.00 73 ARG A N 1
ATOM 550 C CA . ARG A 1 73 ? -4.370 3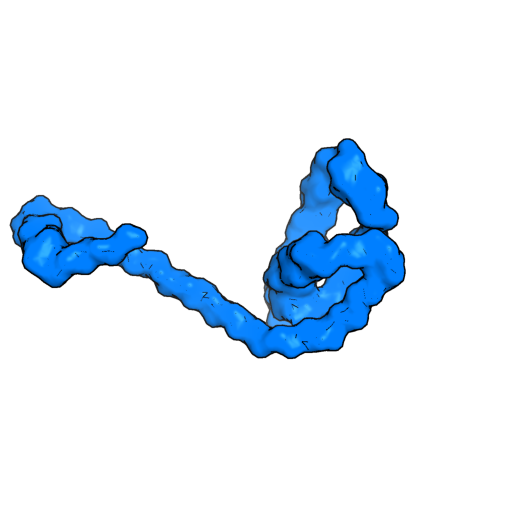.588 -11.596 1.00 90.00 73 ARG A CA 1
ATOM 551 C C . ARG A 1 73 ? -4.754 2.115 -11.725 1.00 90.00 73 ARG A C 1
ATOM 553 O O . ARG A 1 73 ? -5.516 1.635 -10.893 1.00 90.00 73 ARG A O 1
ATOM 560 N N . ALA A 1 74 ? -4.213 1.404 -12.714 1.00 90.62 74 ALA A N 1
ATOM 561 C CA . ALA A 1 74 ? -4.441 -0.028 -12.909 1.00 90.62 74 ALA A CA 1
ATOM 562 C C . ALA A 1 74 ? -3.759 -0.891 -11.830 1.00 90.62 74 ALA A C 1
ATOM 564 O O . ALA A 1 74 ? -4.299 -1.923 -11.434 1.00 90.62 74 ALA A O 1
ATOM 565 N N . LEU A 1 75 ? -2.617 -0.444 -11.299 1.00 91.69 75 LEU A N 1
ATOM 566 C CA . LEU A 1 75 ? -1.881 -1.137 -10.240 1.00 91.69 75 LEU A CA 1
ATOM 567 C C . LEU A 1 75 ? -2.612 -1.104 -8.883 1.00 91.69 75 LEU A C 1
ATOM 569 O O . LEU A 1 75 ? -2.570 -2.065 -8.112 1.00 91.69 75 LEU A O 1
ATOM 573 N N . TRP A 1 76 ? -3.316 -0.010 -8.575 1.00 91.38 76 TRP A N 1
ATOM 574 C CA . TRP A 1 76 ? -3.909 0.210 -7.248 1.00 91.38 76 TRP A CA 1
ATOM 575 C C . TRP A 1 76 ? -4.947 -0.846 -6.816 1.00 91.38 76 TRP A C 1
ATOM 577 O O . TRP A 1 76 ? -4.917 -1.282 -5.659 1.00 91.38 76 TRP A O 1
ATOM 587 N N . PRO A 1 77 ? -5.886 -1.277 -7.683 1.00 92.88 77 PRO A N 1
ATOM 588 C CA . PRO A 1 77 ? -6.788 -2.386 -7.383 1.00 92.88 77 PRO A CA 1
ATOM 589 C C . PRO A 1 77 ? -6.052 -3.696 -7.086 1.00 92.88 77 PRO A C 1
ATOM 591 O O . PRO A 1 77 ? -6.433 -4.388 -6.144 1.00 92.88 77 PRO A O 1
ATOM 594 N N . ALA A 1 78 ? -4.984 -4.007 -7.827 1.00 91.06 78 ALA A N 1
ATOM 595 C CA . ALA A 1 78 ? -4.225 -5.246 -7.663 1.00 91.06 78 ALA A CA 1
ATOM 596 C C . ALA A 1 78 ? -3.494 -5.293 -6.309 1.00 91.06 78 ALA A C 1
ATOM 598 O O . ALA A 1 78 ? -3.620 -6.273 -5.572 1.00 91.06 78 ALA A O 1
ATOM 599 N N . LEU A 1 79 ? -2.845 -4.192 -5.909 1.00 91.81 79 LEU A N 1
ATOM 600 C CA . LEU A 1 79 ? -2.232 -4.061 -4.578 1.00 91.81 79 LEU A CA 1
ATOM 601 C C . LEU A 1 79 ? -3.272 -4.191 -3.454 1.00 91.81 79 LEU A C 1
ATOM 603 O O . LEU A 1 79 ? -3.053 -4.881 -2.457 1.00 91.81 79 LEU A O 1
ATOM 607 N N . ARG A 1 80 ? -4.453 -3.580 -3.621 1.00 89.06 80 ARG A N 1
ATOM 608 C CA . ARG A 1 80 ? -5.538 -3.710 -2.636 1.00 89.06 80 ARG A CA 1
ATOM 609 C C . ARG A 1 80 ? -6.098 -5.129 -2.563 1.00 89.06 80 ARG A C 1
ATOM 611 O O . ARG A 1 80 ? -6.444 -5.566 -1.467 1.00 89.06 80 ARG A O 1
ATOM 618 N N . ALA A 1 81 ? -6.186 -5.840 -3.685 1.00 91.06 81 ALA A N 1
ATOM 619 C CA . ALA A 1 81 ? -6.597 -7.240 -3.711 1.00 91.06 81 ALA A CA 1
ATOM 620 C C . ALA A 1 81 ? -5.580 -8.131 -2.980 1.00 91.06 81 ALA A C 1
ATOM 622 O O . ALA A 1 81 ? -5.981 -8.940 -2.143 1.00 91.06 81 ALA A O 1
ATOM 623 N N . LEU A 1 82 ? -4.278 -7.916 -3.209 1.00 88.25 82 LEU A N 1
ATOM 624 C CA . LEU A 1 82 ? -3.193 -8.575 -2.472 1.00 88.25 82 LEU A CA 1
ATOM 625 C C . LEU A 1 82 ? -3.322 -8.384 -0.960 1.00 88.25 82 LEU A C 1
ATOM 627 O O . LEU A 1 82 ? -3.251 -9.362 -0.217 1.00 88.25 82 LEU A O 1
ATOM 631 N N . ARG A 1 83 ? -3.591 -7.152 -0.516 1.00 86.81 83 ARG A N 1
ATOM 632 C CA . ARG A 1 83 ? -3.767 -6.823 0.905 1.00 86.81 83 ARG A CA 1
ATOM 633 C C . ARG A 1 83 ? -5.000 -7.477 1.535 1.00 86.81 83 ARG A C 1
ATOM 635 O O . ARG A 1 83 ? -4.986 -7.781 2.722 1.00 86.81 83 ARG A O 1
ATOM 642 N N . ARG A 1 84 ? -6.087 -7.640 0.771 1.00 86.75 84 ARG A N 1
ATOM 643 C CA . ARG A 1 84 ? -7.363 -8.197 1.264 1.00 86.75 84 ARG A CA 1
ATOM 644 C C . ARG A 1 84 ? -7.355 -9.710 1.417 1.00 86.75 84 ARG A C 1
ATOM 646 O O . ARG A 1 84 ? -8.118 -10.210 2.230 1.00 86.75 84 ARG A O 1
ATOM 653 N N . ARG A 1 85 ? -6.527 -10.431 0.658 1.00 76.75 85 ARG A N 1
ATOM 654 C CA . ARG A 1 85 ? -6.407 -11.900 0.724 1.00 76.75 85 ARG A CA 1
ATOM 655 C C . ARG A 1 85 ? -5.694 -12.374 2.007 1.00 76.75 85 ARG A C 1
ATOM 657 O O . ARG A 1 85 ? -4.848 -13.256 1.912 1.00 76.75 85 ARG A O 1
ATOM 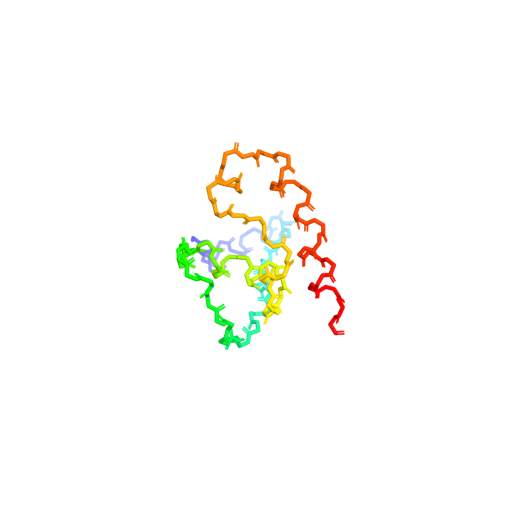664 N N . ARG A 1 86 ? -5.902 -11.693 3.134 1.00 59.34 86 ARG A N 1
ATOM 665 C CA . ARG A 1 86 ? -5.172 -11.880 4.391 1.00 59.34 86 ARG A CA 1
ATOM 666 C C . ARG A 1 86 ? -5.447 -13.248 4.993 1.00 59.34 86 ARG A C 1
ATOM 668 O O . ARG A 1 86 ? -6.627 -13.649 4.976 1.00 59.34 86 ARG A O 1
#

Secondary structure (DSSP, 8-state):
-PPPHHHHHHHHHTTPPPPP-PPPPPPP---PPPPTT--HHHHHHHHHHTTSS--GGGPPPHHHHHH-HHHHHHHHHHHHHHHH--

Radius of gyration: 19.17 Å; chains: 1; bounding box: 39×34×46 Å

pLDDT: mean 84.4, std 8.97, range [55.03, 95.81]

Organism: NCBI:txid1384056